Protein AF-H9M8E8-F1 (afdb_monomer)

Secondary structure (DSSP, 8-state):
-EEEEEEEEESSSSEEEEEEEEEEE-----GGGGTTSPTT--S----SSSTTSHHHHHHTT-GGG--EEEEPPPTT--S--EEEESS---EETTTEEGGGG----PEEPPSSSTTS-EE-----EETTEEP---GGG--

Organism: Pinus radiata (NCBI:txid3347)

Mean predicted aligned error: 4.68 Å

pLDDT: mean 92.94, std 4.62, range [69.31, 97.25]

InterPro domains:
  IPR001461 Aspartic peptidase A1 [PTHR47965] (2-135)
  IPR021109 Aspartic peptidase domain superfamily [G3DSA:2.40.70.10] (1-86)
  IPR021109 Aspartic peptidase domain superfamily [G3DSA:2.40.70.10] (87-139)
  IPR021109 Aspartic peptidase domain superfamily [SSF50630] (2-135)
  IPR032861 Xylanase inhibitor, N-terminal [PF14543] (2-87)

Nearest PDB structures (foldseek):
  3vlb-assembly1_A  TM=8.837E-01  e=6.504E-09  Daucus carota
  3vlb-assembly2_C  TM=8.819E-01  e=1.887E-08  Daucus carota
  3vla-assembly1_A  TM=8.950E-01  e=3.532E-08  Daucus carota

Solvent-accessible surface area (backbone atoms only — not comparable to full-atom values): 9007 Å² total; per-residue (Å²): 91,64,44,77,46,74,45,65,37,62,84,34,67,52,81,48,64,77,44,74,42,74,68,42,58,50,79,86,75,65,72,76,79,47,66,91,54,64,91,89,57,92,74,83,84,60,80,44,71,40,77,70,11,58,42,36,57,78,33,61,87,44,66,88,34,51,34,66,50,79,45,81,54,61,91,90,57,90,58,82,52,53,76,48,77,33,69,75,57,39,39,40,89,98,69,48,53,52,59,82,69,65,83,86,75,69,76,45,83,40,92,91,49,69,37,57,92,39,68,65,50,82,79,52,68,58,97,87,41,73,58,95,64,69,66,89,81,44,80

Sequence (139 aa):
SQDVVAAYSTDGKNPGPKVTAPGFAFSCAPSFLMQGLAKGASGMAGLSRARLAPPTQLFGASASNRKFALCLPSTGSNTPGVLFFGNGPYFFLPGIDASQRLSYTPLLNNPRYKNQYFIGVTAIQIDGKSIAVDSARLK

Foldseek 3Di:
DFAKDWDFDDPQADGHDIDIQGRQDDDDDDPVVCPPPDPPDPDDQDLWQDCNHPLNSVCPPVPQQSDKDWDCDDPPDPDHTDIGGGDDQHADPPGDRCVVVDDDFDFDADPVCRTHTDGFDQFDDDPNHTDDDDRVPGD

Radius of gyration: 18.38 Å; Cα contacts (8 Å, |Δi|>4): 177; chains: 1; bounding box: 42×37×46 Å

Structure (mmCIF, N/CA/C/O backbone):
data_AF-H9M8E8-F1
#
_entry.id   AF-H9M8E8-F1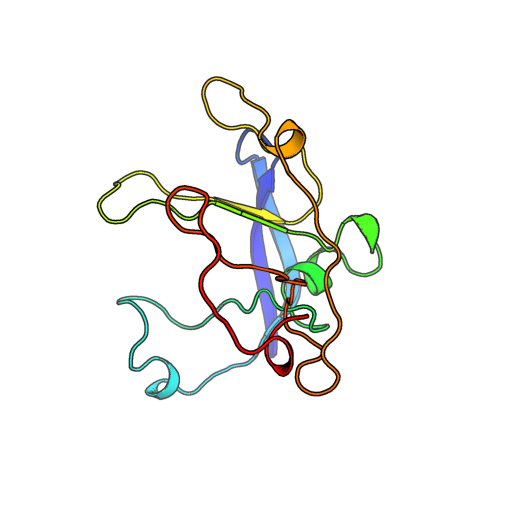
#
loop_
_atom_site.group_PDB
_atom_site.id
_atom_site.type_symbol
_atom_site.label_atom_id
_atom_site.label_alt_id
_atom_site.label_comp_id
_atom_site.label_asym_id
_atom_site.label_entity_id
_atom_site.label_seq_id
_atom_site.pdbx_PDB_ins_code
_atom_site.Cartn_x
_atom_site.Cartn_y
_atom_site.Cartn_z
_atom_site.occupancy
_atom_site.B_iso_or_equiv
_atom_site.auth_seq_id
_atom_site.auth_comp_id
_atom_site.auth_asym_id
_atom_site.auth_atom_id
_atom_site.pdbx_PDB_model_num
ATOM 1 N N . SER A 1 1 ? 0.389 -13.210 -17.246 1.00 93.00 1 SER A N 1
ATOM 2 C CA . SER A 1 1 ? 1.458 -12.595 -18.052 1.00 93.00 1 SER A CA 1
ATOM 3 C C . SER A 1 1 ? 2.580 -12.131 -17.145 1.00 93.00 1 SER A C 1
ATOM 5 O O . SER A 1 1 ? 2.359 -12.025 -15.940 1.00 93.00 1 SER A O 1
ATOM 7 N N . GLN A 1 2 ? 3.768 -11.895 -17.694 1.00 96.50 2 GLN A N 1
ATOM 8 C CA . GLN A 1 2 ? 4.911 -11.324 -16.981 1.00 96.50 2 GLN A CA 1
ATOM 9 C C . GLN A 1 2 ? 5.567 -10.269 -17.865 1.00 96.50 2 GLN A C 1
ATOM 11 O O . GLN A 1 2 ? 5.627 -10.460 -19.076 1.00 96.50 2 GLN A O 1
ATOM 16 N N . ASP A 1 3 ? 6.032 -9.181 -17.260 1.00 97.00 3 ASP A N 1
ATOM 17 C CA . ASP A 1 3 ? 6.761 -8.107 -17.942 1.00 97.00 3 ASP A CA 1
ATOM 18 C C . ASP A 1 3 ? 7.619 -7.342 -16.918 1.00 97.00 3 ASP A C 1
ATOM 20 O O . ASP A 1 3 ? 7.662 -7.692 -15.733 1.00 97.00 3 ASP A O 1
ATOM 24 N N . VAL A 1 4 ? 8.334 -6.318 -17.364 1.00 96.69 4 VAL A N 1
ATOM 25 C CA . VAL A 1 4 ? 9.145 -5.445 -16.521 1.00 96.69 4 VAL A CA 1
ATOM 26 C C . VAL A 1 4 ? 8.282 -4.320 -15.954 1.00 96.69 4 VAL A C 1
ATOM 28 O O . VAL A 1 4 ? 7.665 -3.555 -16.689 1.00 96.69 4 VAL A O 1
ATOM 31 N N . VAL A 1 5 ? 8.292 -4.168 -14.629 1.00 95.62 5 VAL A N 1
ATOM 32 C CA . VAL A 1 5 ? 7.710 -3.000 -13.947 1.00 95.62 5 VAL A CA 1
ATOM 33 C C . VAL A 1 5 ? 8.832 -2.136 -13.392 1.00 95.62 5 VAL A C 1
ATOM 35 O O . VAL A 1 5 ? 9.818 -2.658 -12.880 1.00 95.62 5 VAL A O 1
ATOM 38 N N . ALA A 1 6 ? 8.688 -0.814 -13.471 1.00 95.56 6 ALA A N 1
ATOM 39 C CA . ALA A 1 6 ? 9.633 0.133 -12.891 1.00 95.56 6 ALA A CA 1
ATOM 40 C C . ALA A 1 6 ? 8.955 1.014 -11.839 1.00 95.56 6 ALA A C 1
ATOM 42 O O . ALA A 1 6 ? 7.825 1.465 -12.027 1.00 95.56 6 ALA A O 1
ATOM 43 N N . ALA A 1 7 ? 9.670 1.298 -10.756 1.00 94.62 7 ALA A N 1
ATOM 44 C CA . ALA A 1 7 ? 9.257 2.240 -9.722 1.00 94.62 7 ALA A CA 1
ATOM 45 C C . ALA A 1 7 ? 10.469 3.037 -9.233 1.00 94.62 7 ALA A C 1
ATOM 47 O O . ALA A 1 7 ? 11.612 2.648 -9.462 1.00 94.62 7 ALA A O 1
ATOM 48 N N . TYR A 1 8 ? 10.238 4.161 -8.565 1.00 96.44 8 TYR A N 1
ATOM 49 C CA . TYR A 1 8 ? 11.316 4.875 -7.887 1.00 96.44 8 TYR A CA 1
ATOM 50 C C . TYR A 1 8 ? 11.714 4.116 -6.618 1.00 96.44 8 TYR A C 1
ATOM 52 O O . TYR A 1 8 ? 10.849 3.712 -5.841 1.00 96.44 8 TYR A O 1
ATOM 60 N N . SER A 1 9 ? 13.018 3.927 -6.404 1.00 95.25 9 SER A N 1
ATOM 61 C CA . SER A 1 9 ? 13.530 3.563 -5.079 1.00 95.25 9 SER A CA 1
ATOM 62 C C . SER A 1 9 ? 13.371 4.745 -4.118 1.00 95.25 9 SER A C 1
ATOM 64 O O . SER A 1 9 ? 13.020 5.847 -4.537 1.00 95.25 9 SER A O 1
ATOM 66 N N . THR A 1 10 ? 13.588 4.542 -2.821 1.00 95.25 10 THR A N 1
ATOM 67 C CA . THR A 1 10 ? 13.532 5.629 -1.837 1.00 95.25 10 THR A CA 1
ATOM 68 C C . THR A 1 10 ? 14.306 5.259 -0.578 1.00 95.25 10 THR A C 1
ATOM 70 O O . THR A 1 10 ? 14.370 4.090 -0.204 1.00 95.25 10 THR A O 1
ATOM 73 N N . ASP A 1 11 ? 14.873 6.271 0.072 1.00 93.75 11 ASP A N 1
ATOM 74 C CA . ASP A 1 11 ? 15.434 6.214 1.426 1.00 93.75 11 ASP A CA 1
ATOM 75 C C . ASP A 1 11 ? 14.373 6.490 2.514 1.00 93.75 11 ASP A C 1
ATOM 77 O O . ASP A 1 11 ? 14.697 6.626 3.692 1.00 93.75 11 ASP A O 1
ATOM 81 N N . GLY A 1 12 ? 13.103 6.614 2.114 1.00 94.75 12 GLY A N 1
ATOM 82 C CA . GLY A 1 12 ? 11.991 7.012 2.969 1.00 94.75 12 GLY A CA 1
ATOM 83 C C . GLY A 1 12 ? 11.744 8.520 2.998 1.00 94.75 12 GLY A C 1
ATOM 84 O O . GLY A 1 12 ? 10.712 8.935 3.515 1.00 94.75 12 GLY A O 1
ATOM 85 N N . LYS A 1 13 ? 12.642 9.347 2.442 1.00 94.50 13 LYS A N 1
ATOM 86 C CA . LYS A 1 13 ? 12.526 10.814 2.411 1.00 94.50 13 LYS A CA 1
ATOM 87 C C . LYS A 1 13 ? 12.314 11.363 1.012 1.00 94.50 13 LYS A C 1
ATOM 89 O O . LYS A 1 13 ? 11.452 12.216 0.826 1.00 94.50 13 LYS A O 1
ATOM 94 N N . ASN A 1 14 ? 13.085 10.889 0.039 1.00 93.88 14 ASN A N 1
ATOM 95 C CA . ASN A 1 14 ? 12.994 11.341 -1.345 1.00 93.88 14 ASN A CA 1
ATOM 96 C C . ASN A 1 14 ? 12.909 10.152 -2.313 1.00 93.88 14 ASN A C 1
ATOM 98 O O . ASN A 1 14 ? 13.418 9.065 -2.012 1.00 93.88 14 ASN A O 1
ATOM 102 N N . PRO A 1 15 ? 12.300 10.334 -3.498 1.00 94.88 15 PRO A N 1
ATOM 103 C CA . PRO A 1 15 ? 12.468 9.398 -4.600 1.00 94.88 15 PRO A CA 1
ATOM 104 C C . PRO A 1 15 ? 13.946 9.317 -5.008 1.00 94.88 15 PRO A C 1
ATOM 106 O O . PRO A 1 15 ? 14.584 10.330 -5.286 1.00 94.88 15 PRO A O 1
ATOM 109 N N . GLY A 1 16 ? 14.482 8.104 -5.037 1.00 96.31 16 GLY A N 1
ATOM 110 C CA . GLY A 1 16 ? 15.806 7.769 -5.546 1.00 96.31 16 GLY A CA 1
ATOM 111 C C . GLY A 1 16 ? 15.771 7.375 -7.028 1.00 96.31 16 GLY A C 1
ATOM 112 O O . GLY A 1 16 ? 14.818 7.689 -7.740 1.00 96.31 16 GLY A O 1
ATOM 113 N N . PRO A 1 17 ? 16.790 6.660 -7.527 1.00 97.25 17 PRO A N 1
ATOM 114 C CA . PRO A 1 17 ? 16.808 6.147 -8.896 1.00 97.25 17 PRO A CA 1
ATOM 115 C C . PRO A 1 17 ? 15.638 5.199 -9.193 1.00 97.25 17 PRO A C 1
ATOM 117 O O . PRO A 1 17 ? 15.149 4.495 -8.301 1.00 97.25 17 PRO A O 1
ATOM 120 N N . LYS A 1 18 ? 15.215 5.139 -10.462 1.00 96.81 18 LYS A N 1
ATOM 121 C CA . LYS A 1 18 ? 14.264 4.121 -10.927 1.00 96.81 18 LYS A CA 1
ATOM 122 C C . LYS A 1 18 ? 14.901 2.738 -10.836 1.00 96.81 18 LYS A C 1
ATOM 124 O O . LYS A 1 18 ? 16.013 2.531 -11.312 1.00 96.81 18 LYS A O 1
ATOM 129 N N . VAL A 1 19 ? 14.160 1.800 -10.269 1.00 94.81 19 VAL A N 1
ATOM 130 C CA . VAL A 1 19 ? 14.509 0.384 -10.172 1.00 94.81 19 VAL A CA 1
ATOM 131 C C . VAL A 1 19 ? 13.489 -0.437 -10.944 1.00 94.81 19 VAL A C 1
ATOM 133 O O . VAL A 1 19 ? 12.313 -0.073 -11.013 1.00 94.81 19 VAL A O 1
ATOM 136 N N . THR A 1 20 ? 13.941 -1.535 -11.542 1.00 95.94 20 THR A N 1
ATOM 137 C CA . THR A 1 20 ? 13.100 -2.441 -12.324 1.00 95.94 20 THR A CA 1
ATOM 138 C C . THR A 1 20 ? 12.910 -3.769 -11.601 1.00 95.94 20 THR A C 1
ATOM 140 O O . THR A 1 20 ? 13.820 -4.295 -10.966 1.00 95.94 20 THR A O 1
ATOM 143 N N . ALA A 1 21 ? 11.708 -4.321 -11.719 1.00 93.06 21 ALA A N 1
ATOM 144 C CA . ALA A 1 21 ? 11.350 -5.666 -11.305 1.00 93.06 21 ALA A CA 1
ATOM 145 C C . ALA A 1 21 ? 11.047 -6.478 -12.576 1.00 93.06 21 ALA A C 1
ATOM 147 O O . ALA A 1 21 ? 9.931 -6.390 -13.102 1.00 93.06 21 ALA A O 1
ATOM 148 N N . PRO A 1 22 ? 12.034 -7.204 -13.131 1.00 94.62 22 PRO A N 1
ATOM 149 C CA . PRO A 1 22 ? 11.804 -8.064 -14.283 1.00 94.62 22 PRO A CA 1
ATOM 150 C C . PRO A 1 22 ? 10.943 -9.272 -13.894 1.00 94.62 22 PRO A C 1
ATOM 152 O O . PRO A 1 22 ? 11.004 -9.755 -12.763 1.00 94.62 22 PRO A O 1
ATOM 155 N N . GLY A 1 23 ? 10.146 -9.776 -14.837 1.00 95.38 23 GLY A N 1
ATOM 156 C CA . GLY A 1 23 ? 9.304 -10.955 -14.608 1.00 95.38 23 GLY A CA 1
ATOM 157 C C . GLY A 1 23 ? 8.143 -10.716 -13.637 1.00 95.38 23 GLY A C 1
ATOM 158 O O . GLY A 1 23 ? 7.603 -11.673 -13.077 1.00 95.38 23 GLY A O 1
ATOM 159 N N . PHE A 1 24 ? 7.747 -9.456 -13.433 1.00 96.12 24 PHE A N 1
ATOM 160 C CA . PHE A 1 24 ? 6.631 -9.099 -12.569 1.00 96.12 24 PHE A CA 1
ATOM 161 C C . PHE A 1 24 ? 5.338 -9.672 -13.151 1.00 96.12 24 PHE A C 1
ATOM 163 O O . PHE A 1 24 ? 4.950 -9.358 -14.277 1.00 96.12 24 PHE A O 1
ATOM 170 N N . ALA A 1 25 ? 4.668 -10.539 -12.397 1.00 96.94 25 ALA A N 1
ATOM 171 C CA . ALA A 1 25 ? 3.460 -11.208 -12.847 1.00 96.94 25 ALA A CA 1
ATOM 172 C C . ALA A 1 25 ? 2.233 -10.302 -12.704 1.00 96.94 25 ALA A C 1
ATOM 174 O O . ALA A 1 25 ? 1.994 -9.703 -11.655 1.00 96.94 25 ALA A O 1
ATOM 175 N N . PHE A 1 26 ? 1.407 -10.255 -13.745 1.00 96.06 26 PHE A N 1
ATOM 176 C CA . PHE A 1 26 ? 0.130 -9.542 -13.756 1.00 96.06 26 PHE A CA 1
ATOM 177 C C . PHE A 1 26 ? -0.878 -10.244 -14.674 1.00 96.06 26 PHE A C 1
ATOM 179 O O . PHE A 1 26 ? -0.537 -11.146 -15.452 1.00 96.06 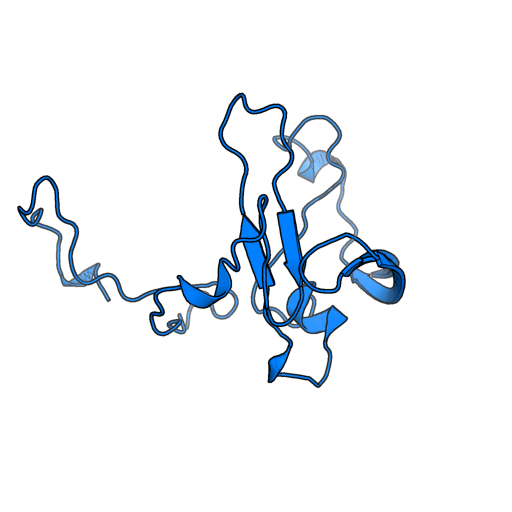26 PHE A O 1
ATOM 186 N N . SER A 1 27 ? -2.141 -9.835 -14.572 1.00 95.62 27 SER A N 1
ATOM 187 C CA . SER A 1 27 ? -3.208 -10.309 -15.454 1.00 95.62 27 SER A CA 1
ATOM 188 C C . SER A 1 27 ? -3.484 -9.288 -16.545 1.00 95.62 27 SER A C 1
ATOM 190 O O . SER A 1 27 ? -3.656 -8.106 -16.255 1.00 95.62 27 SER A O 1
ATOM 192 N N . CYS A 1 28 ? -3.603 -9.756 -17.785 1.00 95.56 28 CYS A N 1
ATOM 193 C CA . CYS A 1 28 ? -4.277 -8.991 -18.826 1.00 95.56 28 CYS A CA 1
ATOM 194 C C . CYS A 1 28 ? -5.785 -9.000 -18.546 1.00 95.56 28 CYS A C 1
ATOM 196 O O . CYS A 1 28 ? -6.309 -9.957 -17.968 1.00 95.56 28 CYS A O 1
ATOM 198 N N . ALA A 1 29 ? -6.470 -7.932 -18.934 1.00 94.12 29 ALA A N 1
ATOM 199 C CA . ALA A 1 29 ? -7.896 -7.761 -18.710 1.00 94.12 29 ALA A CA 1
ATOM 200 C C . ALA A 1 29 ? -8.546 -7.163 -19.966 1.00 94.12 29 ALA A C 1
ATOM 202 O O . ALA A 1 29 ? -7.946 -6.286 -20.591 1.00 94.12 29 ALA A O 1
ATOM 203 N N . PRO A 1 30 ? -9.752 -7.615 -20.351 1.00 96.00 30 PRO A N 1
ATOM 204 C CA . PRO A 1 30 ? -10.503 -6.987 -21.429 1.00 96.00 30 PRO A CA 1
ATOM 205 C C . PRO A 1 30 ? -10.905 -5.552 -21.059 1.00 96.00 30 PRO A C 1
ATOM 207 O O . PRO A 1 30 ? -11.147 -5.236 -19.893 1.00 96.00 30 PRO A O 1
ATOM 210 N N . SER A 1 31 ? -11.021 -4.687 -22.066 1.00 94.88 31 SER A N 1
ATOM 211 C CA . SER A 1 31 ? -11.261 -3.247 -21.889 1.00 94.88 31 SER A CA 1
ATOM 212 C C . SER A 1 31 ? -12.568 -2.913 -21.167 1.00 94.88 31 SER A C 1
ATOM 214 O O . SER A 1 31 ? -12.635 -1.891 -20.489 1.00 94.88 31 SER A O 1
ATOM 216 N N . PHE A 1 32 ? -13.590 -3.774 -21.238 1.00 95.75 32 PHE A N 1
ATOM 217 C CA . PHE A 1 32 ? -14.844 -3.553 -20.511 1.00 95.75 32 PHE A CA 1
ATOM 218 C C . PHE A 1 32 ? -14.648 -3.528 -18.986 1.00 95.75 32 PHE A C 1
ATOM 220 O O . PHE A 1 32 ? -15.408 -2.858 -18.297 1.00 95.75 32 PHE A O 1
ATOM 227 N N . LEU A 1 33 ? -13.603 -4.175 -18.449 1.00 95.69 33 LEU A N 1
ATOM 228 C CA . LEU A 1 33 ? -13.272 -4.104 -17.018 1.00 95.69 33 LEU A CA 1
ATOM 229 C C . LEU A 1 33 ? -12.695 -2.744 -16.597 1.00 95.69 33 LEU A C 1
ATOM 231 O O . LEU A 1 33 ? -12.510 -2.509 -15.406 1.00 95.69 33 LEU A O 1
ATOM 235 N N . MET A 1 34 ? -12.401 -1.857 -17.551 1.00 95.94 34 MET A N 1
ATOM 236 C CA . MET A 1 34 ? -12.000 -0.475 -17.271 1.00 95.94 34 MET A CA 1
ATOM 237 C C . MET A 1 34 ? -13.206 0.456 -17.102 1.00 95.94 34 MET A C 1
ATOM 239 O O . MET A 1 34 ? -13.044 1.596 -16.666 1.00 95.94 34 MET A O 1
ATOM 243 N N . GLN A 1 35 ? -14.419 -0.003 -17.435 1.00 95.88 35 GLN A N 1
ATOM 244 C CA . GLN A 1 35 ? -15.635 0.783 -17.238 1.00 95.88 35 GLN A CA 1
ATOM 245 C C . GLN A 1 35 ? -15.837 1.066 -15.743 1.00 95.88 35 GLN A C 1
ATOM 247 O O . GLN A 1 35 ? -15.804 0.159 -14.916 1.00 95.88 35 GLN A O 1
ATOM 252 N N . GLY A 1 36 ? -16.023 2.342 -15.397 1.00 96.00 36 GLY A N 1
ATOM 253 C CA . GLY A 1 36 ? -16.164 2.802 -14.011 1.00 96.00 36 GLY A CA 1
ATOM 254 C C . GLY A 1 36 ? -14.847 3.130 -13.298 1.00 96.00 36 GLY A C 1
ATOM 255 O O . GLY A 1 36 ? -14.888 3.661 -12.190 1.00 96.00 36 GLY A O 1
ATOM 256 N N . LEU A 1 37 ? -13.686 2.872 -13.913 1.00 96.38 37 LEU A N 1
ATOM 257 C CA . LEU A 1 37 ? -12.403 3.336 -13.380 1.00 96.38 37 LEU A CA 1
ATOM 258 C C . LEU A 1 37 ? -12.171 4.823 -13.679 1.00 96.38 37 LEU A C 1
ATOM 260 O O . LEU A 1 37 ? -12.810 5.424 -14.546 1.00 96.38 37 LEU A O 1
ATOM 264 N N . ALA A 1 38 ? -11.223 5.421 -12.954 1.00 93.69 38 ALA A N 1
ATOM 265 C CA . ALA A 1 38 ? -10.818 6.805 -13.167 1.00 93.69 38 ALA A CA 1
ATOM 266 C C . ALA A 1 38 ? -10.345 7.037 -14.614 1.00 93.69 38 ALA A C 1
ATOM 268 O O . ALA A 1 38 ? -9.693 6.182 -15.219 1.00 93.69 38 ALA A O 1
ATOM 269 N N . LYS A 1 39 ? -10.637 8.221 -15.164 1.00 94.56 39 LYS A N 1
ATOM 270 C CA . LYS A 1 39 ? -10.227 8.599 -16.523 1.00 94.56 39 LYS A CA 1
ATOM 271 C C . LYS A 1 39 ? -8.710 8.431 -16.693 1.00 94.56 39 LYS A C 1
ATOM 273 O O . LYS A 1 39 ? -7.936 8.983 -15.919 1.00 94.56 39 LYS A O 1
ATOM 278 N N . GLY A 1 40 ? -8.302 7.693 -17.726 1.00 93.94 40 GLY A N 1
ATOM 279 C CA . GLY A 1 40 ? -6.894 7.404 -18.028 1.00 93.94 40 GLY A CA 1
ATOM 280 C C . GLY A 1 40 ? -6.325 6.166 -17.322 1.00 93.94 40 GLY A C 1
ATOM 281 O O . GLY A 1 40 ? -5.226 5.734 -17.663 1.00 93.94 40 GLY A O 1
ATOM 282 N N . ALA A 1 41 ? -7.057 5.552 -16.387 1.00 95.94 41 ALA A N 1
ATOM 283 C CA . ALA A 1 41 ? -6.651 4.279 -15.806 1.00 95.94 41 ALA A CA 1
ATOM 284 C C . ALA A 1 41 ? -6.728 3.153 -16.852 1.00 95.94 41 ALA A C 1
ATOM 286 O O . ALA A 1 41 ? -7.696 3.046 -17.601 1.00 95.94 41 ALA A O 1
ATOM 287 N N . SER A 1 42 ? -5.706 2.296 -16.870 1.00 95.19 42 SER A N 1
ATOM 288 C CA . SER A 1 42 ? -5.626 1.108 -17.741 1.00 95.19 42 SER A CA 1
ATOM 289 C C . SER A 1 42 ? -5.704 -0.209 -16.958 1.00 95.19 42 SER A C 1
ATOM 291 O O . SER A 1 42 ? -5.442 -1.279 -17.501 1.00 95.19 42 SER A O 1
ATOM 293 N N . GLY A 1 43 ? -6.019 -0.142 -15.662 1.00 95.81 43 GLY A N 1
ATOM 294 C CA . GLY A 1 43 ? -6.097 -1.306 -14.789 1.00 95.81 43 GLY A CA 1
ATOM 295 C C . GLY A 1 43 ? -6.128 -0.935 -13.312 1.00 95.81 43 GLY A C 1
ATOM 296 O O . GLY A 1 43 ? -6.392 0.209 -12.941 1.00 95.81 43 GLY A O 1
ATOM 297 N N . MET A 1 44 ? -5.835 -1.923 -12.466 1.00 95.69 44 MET A N 1
ATOM 298 C CA . MET A 1 44 ? -5.815 -1.791 -11.010 1.00 95.69 44 MET A CA 1
ATOM 299 C C . MET A 1 44 ? -4.539 -2.402 -10.429 1.00 95.69 44 MET A C 1
ATOM 301 O O . MET A 1 44 ? -4.113 -3.480 -10.845 1.00 95.69 44 MET A O 1
ATOM 305 N N . ALA A 1 45 ? -3.970 -1.752 -9.413 1.00 94.75 45 ALA A N 1
ATOM 306 C CA . ALA A 1 45 ? -2.876 -2.299 -8.616 1.00 94.75 45 ALA A CA 1
ATOM 307 C C . ALA A 1 45 ? -3.431 -2.906 -7.317 1.00 94.75 45 ALA A C 1
ATOM 309 O O . ALA A 1 45 ? -3.775 -2.197 -6.374 1.00 94.75 45 ALA A O 1
ATOM 310 N N . GLY A 1 46 ? -3.542 -4.235 -7.261 1.00 95.25 46 GLY A N 1
ATOM 311 C CA . GLY A 1 46 ? -4.074 -4.931 -6.088 1.00 95.25 46 GLY A CA 1
ATOM 312 C C . GLY A 1 46 ? -3.045 -5.062 -4.964 1.00 95.25 46 GLY A C 1
ATOM 313 O O . GLY A 1 46 ? -2.158 -5.903 -5.047 1.00 95.25 46 GLY A O 1
ATOM 314 N N . LEU A 1 47 ? -3.204 -4.310 -3.872 1.00 95.50 47 LEU A N 1
ATOM 315 C CA . LEU A 1 47 ? -2.285 -4.306 -2.718 1.00 95.50 47 LEU A CA 1
ATOM 316 C C . LEU A 1 47 ? -2.569 -5.400 -1.673 1.00 95.50 47 LEU A C 1
ATOM 318 O O . LEU A 1 47 ? -2.177 -5.261 -0.526 1.00 95.50 47 LEU A O 1
ATOM 322 N N . SER A 1 48 ? -3.279 -6.468 -2.050 1.00 94.56 48 SER A N 1
ATOM 323 C CA . SER A 1 48 ? -3.682 -7.566 -1.152 1.00 94.56 48 SER A CA 1
ATOM 324 C C . SER A 1 48 ? -2.498 -8.398 -0.625 1.00 94.56 48 SER A C 1
ATOM 326 O O . SER A 1 48 ? -1.364 -8.262 -1.073 1.00 94.56 48 SER A O 1
ATOM 328 N N . ARG A 1 49 ? -2.775 -9.369 0.251 1.00 92.62 49 ARG A N 1
ATOM 329 C CA . ARG A 1 49 ? -1.794 -10.354 0.748 1.00 92.62 49 ARG A CA 1
ATOM 330 C C . ARG A 1 49 ? -1.560 -11.529 -0.214 1.00 92.62 49 ARG A C 1
ATOM 332 O O . ARG A 1 49 ? -0.933 -12.518 0.161 1.00 92.62 49 ARG A O 1
ATOM 339 N N . ALA A 1 50 ? -2.089 -11.462 -1.437 1.00 93.38 50 ALA A N 1
ATOM 340 C CA . ALA A 1 50 ? -1.905 -12.511 -2.433 1.00 93.38 50 ALA A CA 1
ATOM 341 C C . ALA A 1 50 ? -0.434 -12.624 -2.878 1.00 93.38 50 ALA A C 1
ATOM 343 O O . ALA A 1 50 ? 0.321 -11.649 -2.876 1.00 93.38 50 ALA A O 1
ATOM 344 N N . ARG A 1 51 ? -0.032 -13.821 -3.327 1.00 92.31 51 ARG A N 1
ATOM 345 C CA . ARG A 1 51 ? 1.346 -14.089 -3.787 1.00 92.31 51 ARG A CA 1
ATOM 346 C C . ARG A 1 51 ? 1.774 -13.238 -4.984 1.00 92.31 51 ARG A C 1
ATOM 348 O O . ARG A 1 51 ? 2.948 -12.921 -5.100 1.00 92.31 51 ARG A O 1
ATOM 355 N N . LEU A 1 52 ? 0.821 -12.858 -5.834 1.00 93.81 52 LEU A N 1
ATOM 356 C CA . LEU A 1 52 ? 1.055 -12.021 -7.014 1.00 93.81 52 LEU A CA 1
ATOM 357 C C . LEU A 1 52 ? 0.737 -10.535 -6.764 1.00 93.81 52 LEU A C 1
ATOM 359 O O . LEU A 1 52 ? 0.662 -9.753 -7.704 1.00 93.81 52 LEU A O 1
ATOM 363 N N . ALA A 1 53 ? 0.530 -10.112 -5.517 1.00 94.69 53 ALA A N 1
ATOM 364 C CA . ALA A 1 53 ? 0.389 -8.690 -5.207 1.00 94.69 53 ALA A CA 1
ATOM 365 C C . ALA A 1 53 ? 1.768 -7.997 -5.171 1.00 94.69 53 ALA A 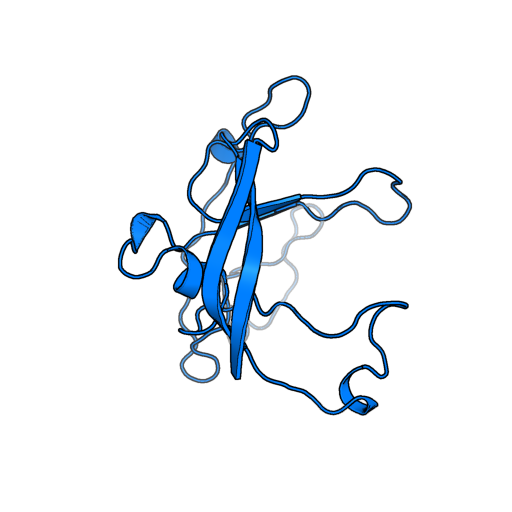C 1
ATOM 367 O O . ALA A 1 53 ? 2.751 -8.648 -4.795 1.00 94.69 53 ALA A O 1
ATOM 368 N N . PRO A 1 54 ? 1.866 -6.690 -5.488 1.00 94.81 54 PRO A N 1
ATOM 369 C CA . PRO A 1 54 ? 3.139 -5.971 -5.513 1.00 94.81 54 PRO A CA 1
ATOM 370 C C . PRO A 1 54 ? 3.974 -6.095 -4.228 1.00 94.81 54 PRO A C 1
ATOM 372 O O . PRO A 1 54 ? 5.150 -6.432 -4.352 1.00 94.81 54 PRO A O 1
ATOM 375 N N . PRO A 1 55 ? 3.421 -5.955 -3.000 1.00 92.62 55 PRO A N 1
ATOM 376 C CA . PRO A 1 55 ? 4.224 -6.112 -1.783 1.00 92.62 55 PRO A CA 1
ATOM 377 C C . PRO A 1 55 ? 4.904 -7.485 -1.671 1.00 92.62 55 PRO A C 1
ATOM 379 O O . PRO A 1 55 ? 6.008 -7.591 -1.143 1.00 92.62 55 PRO A O 1
ATOM 382 N N . THR A 1 56 ? 4.262 -8.549 -2.165 1.00 93.50 56 THR A N 1
ATOM 383 C CA . THR A 1 56 ? 4.814 -9.908 -2.105 1.00 93.50 56 THR A CA 1
ATOM 384 C C . THR A 1 56 ? 5.806 -10.165 -3.236 1.00 93.50 56 THR A C 1
ATOM 386 O O . THR A 1 56 ? 6.851 -10.763 -2.992 1.00 93.50 56 THR A O 1
ATOM 389 N N . GLN A 1 57 ? 5.505 -9.707 -4.456 1.00 94.62 57 GLN A N 1
ATOM 390 C CA . GLN A 1 57 ? 6.382 -9.900 -5.615 1.00 94.62 57 GLN A CA 1
ATOM 391 C C . GLN A 1 57 ? 7.684 -9.102 -5.500 1.00 94.62 57 GLN A C 1
ATOM 393 O O . GLN A 1 57 ? 8.744 -9.639 -5.800 1.00 94.62 57 GLN A O 1
ATOM 398 N N . LEU A 1 58 ? 7.620 -7.856 -5.017 1.00 92.94 58 LEU A N 1
ATOM 399 C CA . LEU A 1 58 ? 8.793 -6.981 -4.914 1.00 92.94 58 LEU A CA 1
ATOM 400 C C . LEU A 1 58 ? 9.805 -7.458 -3.866 1.00 92.94 58 LEU A C 1
ATOM 402 O O . LEU A 1 58 ? 11.002 -7.263 -4.042 1.00 92.94 58 LEU A O 1
ATOM 406 N N . PHE A 1 59 ? 9.339 -8.093 -2.787 1.00 91.00 59 PHE A N 1
ATOM 407 C CA . PHE A 1 59 ? 10.207 -8.495 -1.677 1.00 91.00 59 PHE A CA 1
ATOM 408 C C . PHE A 1 59 ? 10.413 -10.000 -1.542 1.00 91.00 59 PHE A C 1
ATOM 410 O O . PHE A 1 59 ? 11.171 -10.419 -0.671 1.00 91.00 59 PHE A O 1
ATOM 417 N N . GLY A 1 60 ? 9.788 -10.824 -2.391 1.00 85.81 60 GLY A N 1
ATOM 418 C CA . GLY A 1 60 ? 10.092 -12.252 -2.502 1.00 85.81 60 GLY A CA 1
ATOM 419 C C . GLY A 1 60 ? 10.171 -12.937 -1.138 1.00 85.81 60 GLY A C 1
ATOM 420 O O . GLY A 1 60 ? 9.226 -12.858 -0.363 1.00 85.81 60 GLY A O 1
ATOM 421 N N . ALA A 1 61 ? 11.293 -13.584 -0.807 1.00 78.50 61 ALA A N 1
ATOM 422 C CA . ALA A 1 61 ? 11.515 -14.282 0.469 1.00 78.50 61 ALA A CA 1
ATOM 423 C C . ALA A 1 61 ? 11.701 -13.364 1.699 1.00 78.50 61 ALA A C 1
ATOM 425 O O . ALA A 1 61 ? 11.587 -13.839 2.829 1.00 78.50 61 ALA A O 1
ATOM 426 N N . SER A 1 62 ? 11.931 -12.061 1.514 1.00 84.62 62 SER A N 1
ATOM 427 C CA . SER A 1 62 ? 12.152 -11.092 2.594 1.00 84.62 62 SER A CA 1
ATOM 428 C C . SER A 1 62 ? 10.840 -10.730 3.292 1.00 84.62 62 SER A C 1
ATOM 430 O O . SER A 1 62 ? 10.295 -9.641 3.120 1.00 84.62 62 SER A O 1
ATOM 432 N N . ALA A 1 63 ? 10.311 -11.657 4.094 1.00 80.75 63 ALA A N 1
ATOM 433 C CA . ALA A 1 63 ? 9.021 -11.521 4.770 1.00 80.75 63 ALA A CA 1
ATOM 434 C C . ALA A 1 63 ? 8.909 -10.244 5.622 1.00 80.75 63 ALA A C 1
ATOM 436 O O . ALA A 1 63 ? 7.847 -9.626 5.652 1.00 80.75 63 ALA A O 1
ATOM 437 N N . SER A 1 64 ? 10.007 -9.808 6.248 1.00 84.56 64 SER A N 1
ATOM 438 C CA . SER A 1 64 ? 10.083 -8.557 7.014 1.00 84.56 64 SER A CA 1
ATOM 439 C C . SER A 1 64 ? 9.819 -7.308 6.167 1.00 84.56 64 SER A C 1
ATOM 441 O O . SER A 1 64 ? 9.346 -6.311 6.710 1.00 84.56 64 SER A O 1
ATOM 443 N N . ASN A 1 65 ? 10.082 -7.376 4.859 1.00 87.62 65 ASN A N 1
ATOM 444 C CA . ASN A 1 65 ? 9.937 -6.276 3.908 1.00 87.62 65 ASN A CA 1
ATOM 445 C C . ASN A 1 65 ? 8.612 -6.334 3.133 1.00 87.62 65 ASN A C 1
ATOM 447 O O . ASN A 1 65 ? 8.294 -5.378 2.437 1.00 87.62 65 ASN A O 1
ATOM 451 N N . ARG A 1 66 ? 7.812 -7.408 3.253 1.00 91.94 66 ARG A N 1
ATOM 452 C CA . ARG A 1 66 ? 6.491 -7.547 2.597 1.00 91.94 66 ARG A CA 1
ATOM 453 C C . ARG A 1 66 ? 5.429 -6.662 3.262 1.0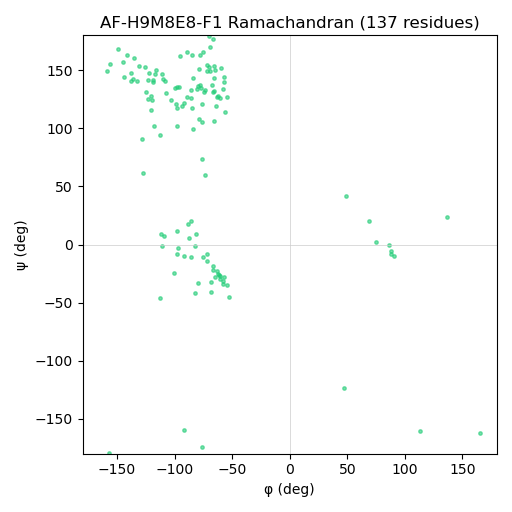0 91.94 66 ARG A C 1
ATOM 455 O O . ARG A 1 66 ? 4.427 -7.142 3.792 1.00 91.94 66 ARG A O 1
ATOM 462 N N . LYS A 1 67 ? 5.676 -5.359 3.264 1.00 92.44 67 LYS A N 1
ATOM 463 C CA . LYS A 1 67 ? 4.861 -4.313 3.871 1.00 92.44 67 LYS A CA 1
ATOM 464 C C . LYS A 1 67 ? 4.734 -3.159 2.888 1.00 92.44 67 LYS A C 1
ATOM 466 O O . LYS A 1 67 ? 5.517 -3.032 1.946 1.00 92.44 67 LYS A O 1
ATOM 471 N N . PHE A 1 68 ? 3.728 -2.332 3.107 1.00 95.62 68 PHE A N 1
ATOM 472 C CA . PHE A 1 68 ? 3.581 -1.073 2.402 1.00 95.62 68 PHE A CA 1
ATOM 473 C C . PHE A 1 68 ? 2.972 -0.035 3.343 1.00 95.62 68 PHE A C 1
ATOM 475 O O . PHE A 1 68 ? 2.295 -0.397 4.30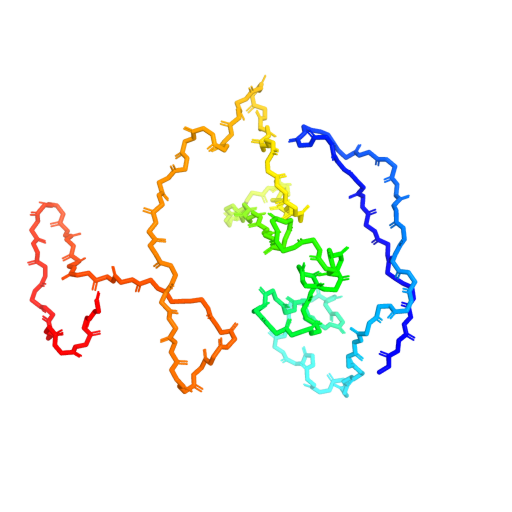8 1.00 95.62 68 PHE A O 1
ATOM 482 N N . ALA A 1 69 ? 3.197 1.240 3.049 1.00 96.06 69 ALA A N 1
ATOM 483 C CA . ALA A 1 69 ? 2.547 2.358 3.721 1.00 96.06 69 ALA A CA 1
ATOM 484 C C . ALA A 1 69 ? 1.872 3.245 2.676 1.00 96.06 69 ALA A C 1
ATOM 486 O O . ALA A 1 69 ? 2.478 3.585 1.663 1.00 96.06 69 ALA A O 1
ATOM 487 N N . LEU A 1 70 ? 0.610 3.597 2.914 1.00 96.12 70 LEU A N 1
ATOM 488 C CA . LEU A 1 70 ? -0.211 4.368 1.987 1.00 96.12 70 LEU A CA 1
ATOM 489 C C . LEU A 1 70 ? -0.643 5.680 2.643 1.00 96.12 70 LEU A C 1
ATOM 491 O O . LEU A 1 70 ? -1.282 5.668 3.692 1.00 96.12 70 LEU A O 1
ATOM 495 N N . CYS A 1 71 ? -0.338 6.797 1.989 1.00 94.38 71 CYS A N 1
ATOM 496 C CA . CYS A 1 71 ? -0.841 8.120 2.332 1.00 94.38 71 CYS A CA 1
ATOM 497 C C . CYS A 1 71 ? -1.657 8.642 1.146 1.00 94.38 71 CYS A C 1
ATOM 499 O O . CYS A 1 71 ? -1.099 9.043 0.123 1.00 94.38 71 CYS A O 1
ATOM 501 N N . LEU A 1 72 ? -2.985 8.575 1.264 1.00 94.25 72 LEU A N 1
ATOM 502 C CA . LEU A 1 72 ? -3.894 9.095 0.246 1.00 94.25 72 LEU A CA 1
ATOM 503 C C . LEU A 1 72 ? -4.027 10.618 0.395 1.00 94.25 72 LEU A C 1
ATOM 505 O O . LEU A 1 72 ? -4.180 11.096 1.522 1.00 94.25 72 LEU A O 1
ATOM 509 N N . PRO A 1 73 ? -3.991 11.383 -0.708 1.00 93.62 73 PRO A N 1
ATOM 510 C CA . PRO A 1 73 ? -4.215 12.818 -0.647 1.00 93.62 73 PRO A CA 1
ATOM 511 C C . PRO A 1 73 ? -5.694 13.117 -0.368 1.00 93.62 73 PRO A C 1
ATOM 513 O O . PRO A 1 73 ? -6.579 12.323 -0.697 1.00 93.62 73 PRO A O 1
ATOM 516 N N . SER A 1 74 ? -5.970 14.283 0.221 1.00 91.50 74 SER A N 1
ATOM 517 C CA . SER A 1 74 ? -7.346 14.758 0.397 1.00 91.50 74 SER A CA 1
ATOM 518 C C . SER A 1 74 ? -7.971 15.158 -0.943 1.00 91.50 74 SER A C 1
ATOM 520 O O . SER A 1 74 ? -7.281 15.583 -1.873 1.00 91.50 74 SER A O 1
ATOM 522 N N . THR A 1 75 ? -9.298 15.069 -1.022 1.00 82.88 75 THR A N 1
ATOM 523 C CA . THR A 1 75 ? -10.054 15.489 -2.207 1.00 82.88 75 THR A CA 1
ATOM 524 C C . THR A 1 75 ? -9.867 16.993 -2.427 1.00 82.88 75 THR A C 1
ATOM 526 O O . THR A 1 75 ? -10.065 17.781 -1.506 1.00 82.88 75 THR A O 1
ATOM 529 N N . GLY A 1 76 ? -9.463 17.393 -3.637 1.00 79.25 76 GLY A N 1
ATOM 530 C CA . GLY A 1 76 ? -9.204 18.797 -3.990 1.00 79.25 76 GLY A CA 1
ATOM 531 C C . GLY A 1 76 ? -7.791 19.302 -3.672 1.00 79.25 76 GLY A C 1
ATOM 532 O O . GLY A 1 76 ? -7.481 20.452 -3.971 1.00 79.25 76 GLY A O 1
ATOM 533 N N . SER A 1 77 ? -6.915 18.466 -3.104 1.00 81.00 77 SER A N 1
ATOM 534 C CA . SER A 1 77 ? -5.490 18.792 -3.014 1.00 81.00 77 SER A CA 1
ATOM 535 C C . SER A 1 77 ? -4.803 18.573 -4.362 1.00 81.00 77 SER A C 1
ATOM 537 O O . SER A 1 77 ? -4.965 17.525 -4.984 1.00 81.00 77 SER A O 1
ATOM 539 N N . ASN A 1 78 ? -3.979 19.536 -4.780 1.00 84.50 78 ASN A N 1
ATOM 540 C CA . ASN A 1 78 ? -3.081 19.379 -5.929 1.00 84.50 78 ASN A CA 1
ATOM 541 C C . ASN A 1 78 ? -1.774 18.654 -5.559 1.00 84.50 78 ASN A C 1
ATOM 543 O O . ASN A 1 78 ? -0.918 18.448 -6.418 1.00 84.50 78 ASN A O 1
ATOM 547 N N . THR A 1 79 ? -1.599 18.281 -4.288 1.00 87.38 79 THR A N 1
ATOM 548 C CA . THR A 1 79 ? -0.404 17.585 -3.812 1.00 87.38 79 THR A CA 1
ATOM 549 C C . THR A 1 79 ? -0.600 16.075 -3.951 1.00 87.38 79 THR A C 1
ATOM 551 O O . THR A 1 79 ? -1.586 15.541 -3.434 1.00 87.38 79 THR A O 1
ATOM 554 N N . PRO A 1 80 ? 0.319 15.353 -4.616 1.00 89.94 80 PRO A N 1
ATOM 555 C CA . PRO A 1 80 ? 0.222 13.905 -4.725 1.00 89.94 80 PRO A CA 1
ATOM 556 C C . PRO A 1 80 ? 0.388 13.241 -3.353 1.00 89.94 80 PRO A C 1
ATOM 558 O O . PRO A 1 80 ? 1.200 13.663 -2.531 1.00 89.94 80 PRO A O 1
ATOM 561 N N . GLY A 1 81 ? -0.370 12.168 -3.125 1.00 92.88 81 GLY A N 1
ATOM 562 C CA . GLY A 1 81 ? -0.075 11.226 -2.048 1.00 92.88 81 GLY A CA 1
ATOM 563 C C . GLY A 1 81 ? 1.100 10.315 -2.401 1.00 92.88 81 GLY A C 1
ATOM 564 O O . GLY A 1 81 ? 1.732 10.455 -3.450 1.00 92.88 81 GLY A O 1
ATOM 565 N N . VAL A 1 82 ? 1.376 9.341 -1.538 1.00 94.69 82 VAL A N 1
ATOM 566 C CA . VAL A 1 82 ? 2.511 8.427 -1.711 1.00 94.69 82 VAL A CA 1
ATOM 567 C C . VAL A 1 82 ? 2.175 7.016 -1.236 1.00 94.69 82 VAL A C 1
ATOM 569 O O . VAL A 1 82 ? 1.456 6.816 -0.256 1.00 94.69 82 VAL A O 1
ATOM 572 N N . LEU A 1 83 ? 2.711 6.030 -1.955 1.00 96.19 83 LEU A N 1
ATOM 573 C CA . LEU A 1 83 ? 2.695 4.617 -1.597 1.00 96.19 83 LEU A CA 1
ATOM 574 C C . LEU A 1 83 ? 4.143 4.135 -1.484 1.00 96.19 83 LEU A C 1
ATOM 576 O O . LEU A 1 83 ? 4.868 4.108 -2.476 1.00 96.19 83 LEU A O 1
ATOM 580 N N . PHE A 1 84 ? 4.543 3.740 -0.282 1.00 95.75 84 PHE A N 1
ATOM 581 C CA . PHE A 1 84 ? 5.841 3.134 -0.005 1.00 95.75 84 PHE A CA 1
ATOM 582 C C . PHE A 1 84 ? 5.713 1.616 -0.007 1.00 95.75 84 PHE A C 1
ATOM 584 O O . PHE A 1 84 ? 4.800 1.077 0.613 1.00 95.75 84 PHE A O 1
ATOM 591 N N . PHE A 1 85 ? 6.654 0.926 -0.641 1.00 95.06 85 PHE A N 1
ATOM 592 C CA . PHE A 1 85 ? 6.824 -0.520 -0.529 1.00 95.06 85 PHE A CA 1
ATOM 593 C C . PHE A 1 85 ? 8.080 -0.795 0.299 1.00 95.06 85 PHE A C 1
ATOM 595 O O . PHE A 1 85 ? 9.135 -0.245 -0.003 1.00 95.06 85 PHE A O 1
ATOM 602 N N . GLY A 1 86 ? 7.979 -1.654 1.314 1.00 93.00 86 GLY A N 1
ATOM 603 C CA . GLY A 1 86 ? 9.094 -2.004 2.195 1.00 93.00 86 GLY A CA 1
ATOM 604 C C . GLY A 1 86 ? 8.899 -1.523 3.629 1.00 93.00 86 GLY A C 1
ATOM 605 O O . GLY A 1 86 ? 7.777 -1.279 4.073 1.00 93.00 86 GLY A O 1
ATOM 606 N N . ASN A 1 87 ? 10.004 -1.443 4.371 1.00 90.56 87 ASN A N 1
ATOM 607 C CA . ASN A 1 87 ? 10.012 -0.890 5.725 1.00 90.56 87 ASN A CA 1
ATOM 608 C C . ASN A 1 87 ? 10.159 0.638 5.700 1.00 90.56 87 ASN A C 1
ATOM 610 O O . ASN A 1 87 ? 10.585 1.209 4.699 1.00 90.56 87 ASN A O 1
ATOM 614 N N . GLY A 1 88 ? 9.831 1.269 6.830 1.00 89.12 88 GLY A N 1
ATOM 615 C CA . GLY A 1 88 ? 10.150 2.672 7.081 1.00 89.12 88 GLY A CA 1
ATOM 616 C C . GLY A 1 88 ? 11.652 2.910 7.291 1.00 89.12 88 GLY A C 1
ATOM 617 O O . GLY A 1 88 ? 12.435 1.953 7.281 1.00 89.12 88 GLY A O 1
ATOM 618 N N . PRO A 1 89 ? 12.059 4.168 7.521 1.00 94.38 89 PRO A N 1
ATOM 619 C CA . PRO A 1 89 ? 11.219 5.318 7.903 1.00 94.38 89 PRO A CA 1
ATOM 620 C C . PRO A 1 89 ? 10.370 5.912 6.762 1.00 94.38 89 PRO A C 1
ATOM 622 O O . PRO A 1 89 ? 10.604 5.621 5.592 1.00 94.38 89 PRO A O 1
ATOM 625 N N . TYR A 1 90 ? 9.377 6.744 7.106 1.00 95.19 90 TYR A N 1
ATOM 626 C CA . TYR A 1 90 ? 8.510 7.440 6.136 1.00 95.19 90 TYR A CA 1
ATOM 627 C C . TYR A 1 90 ? 8.488 8.941 6.443 1.00 95.19 90 TYR A C 1
ATOM 629 O O . TYR A 1 90 ? 7.680 9.414 7.244 1.00 95.19 90 TYR A O 1
ATOM 637 N N . PHE A 1 91 ? 9.394 9.700 5.836 1.00 96.06 91 PHE A N 1
ATOM 638 C CA . PHE A 1 91 ? 9.535 11.126 6.095 1.00 96.06 91 PHE A CA 1
ATOM 639 C C . PHE A 1 91 ? 8.590 11.964 5.234 1.00 96.06 91 PHE A C 1
ATOM 641 O O . PHE A 1 91 ? 8.538 11.834 4.014 1.00 96.06 91 PHE A O 1
ATOM 648 N N . PHE A 1 92 ? 7.910 12.905 5.881 1.00 93.00 92 PHE A N 1
ATOM 649 C CA . PHE A 1 92 ? 7.132 13.963 5.246 1.00 93.00 92 PHE A CA 1
ATOM 650 C C . PHE A 1 92 ? 7.734 15.322 5.582 1.00 93.00 92 PHE A C 1
ATOM 652 O O . PHE A 1 92 ? 8.316 15.504 6.654 1.00 93.00 92 PHE A O 1
ATOM 659 N N . LEU A 1 93 ? 7.594 16.301 4.686 1.00 91.25 93 LEU A N 1
ATOM 660 C CA . LEU A 1 93 ? 8.048 17.666 4.957 1.00 91.25 93 LEU A CA 1
ATOM 661 C C . LEU A 1 93 ? 7.382 18.219 6.234 1.00 91.25 93 LEU A C 1
ATOM 663 O O . LEU A 1 93 ? 6.196 17.968 6.453 1.00 91.25 93 LEU A O 1
ATOM 667 N N . PRO A 1 94 ? 8.120 18.962 7.082 1.00 93.19 94 PRO A N 1
ATOM 668 C CA . PRO A 1 94 ? 9.505 19.431 6.908 1.00 93.19 94 PRO A CA 1
ATOM 669 C C . PRO A 1 94 ? 10.612 18.465 7.403 1.00 93.19 94 PRO A C 1
ATOM 671 O O . PRO A 1 94 ? 11.749 18.884 7.583 1.00 93.19 94 PRO A O 1
ATOM 674 N N . GLY A 1 95 ? 10.325 17.178 7.620 1.00 92.94 95 GLY A N 1
ATOM 675 C CA . GLY A 1 95 ? 11.284 16.182 8.136 1.00 92.94 95 GLY A CA 1
ATOM 676 C C . GLY A 1 95 ? 10.697 15.258 9.206 1.00 92.94 95 GLY A C 1
ATOM 677 O O . GLY A 1 95 ? 11.424 14.725 10.038 1.00 92.94 95 GLY A O 1
ATOM 678 N N . ILE A 1 96 ? 9.376 15.099 9.217 1.00 94.25 96 ILE A N 1
ATOM 679 C CA . ILE A 1 96 ? 8.638 14.313 10.199 1.00 94.25 96 ILE A CA 1
ATOM 680 C C . ILE A 1 96 ? 8.630 12.856 9.747 1.00 94.25 96 ILE A C 1
ATOM 682 O O . ILE A 1 96 ? 8.041 12.545 8.715 1.00 94.25 96 ILE A O 1
ATOM 686 N N . ASP A 1 97 ? 9.230 11.965 10.534 1.00 94.94 97 ASP A N 1
ATOM 687 C CA . ASP A 1 97 ? 9.082 10.523 10.332 1.00 94.94 97 ASP A CA 1
ATOM 688 C C . ASP A 1 97 ? 7.707 10.059 10.832 1.00 94.94 97 ASP A C 1
ATOM 690 O O . ASP A 1 97 ? 7.455 9.951 12.036 1.00 94.94 97 ASP A O 1
ATOM 694 N N . ALA A 1 98 ? 6.801 9.781 9.898 1.00 94.44 98 ALA A N 1
ATOM 695 C CA . ALA A 1 98 ? 5.470 9.277 10.203 1.00 94.44 98 ALA A CA 1
ATOM 696 C C . ALA A 1 98 ? 5.503 7.866 10.809 1.00 94.44 98 ALA A C 1
ATOM 698 O O . ALA A 1 98 ? 4.563 7.495 11.512 1.00 94.44 98 ALA A O 1
ATOM 699 N N . SER A 1 99 ? 6.575 7.089 10.598 1.00 93.44 99 SER A N 1
ATOM 700 C CA . SER A 1 99 ? 6.677 5.728 11.138 1.00 93.44 99 SER A CA 1
ATOM 701 C C . SER A 1 99 ? 6.718 5.696 12.674 1.00 93.44 99 SER A C 1
ATOM 703 O O . SER A 1 99 ? 6.194 4.760 13.276 1.00 93.44 99 SER A O 1
ATOM 705 N N . GLN A 1 100 ? 7.219 6.765 13.308 1.00 94.00 100 GLN A N 1
ATOM 706 C CA . GLN A 1 100 ? 7.253 6.932 14.769 1.00 94.00 100 GLN A CA 1
ATOM 707 C C . GLN A 1 100 ? 5.888 7.272 15.385 1.00 94.00 100 GLN A C 1
ATOM 709 O O . GLN A 1 100 ? 5.743 7.286 16.603 1.00 94.00 100 GLN A O 1
ATOM 714 N N . ARG A 1 101 ? 4.882 7.588 14.56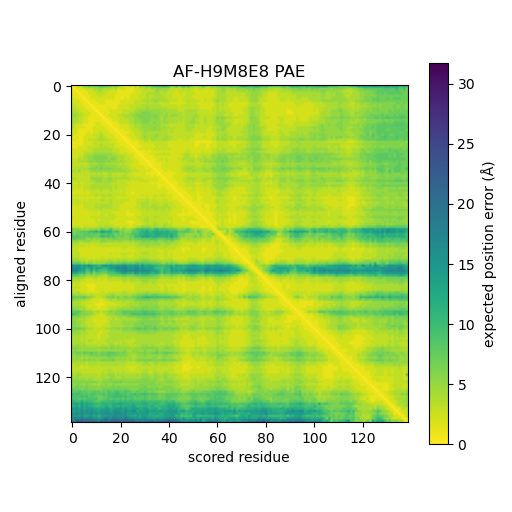0 1.00 93.12 101 ARG A N 1
ATOM 715 C CA . ARG A 1 101 ? 3.536 7.993 15.006 1.00 93.12 101 ARG A CA 1
ATOM 716 C C . ARG A 1 101 ? 2.473 6.934 14.726 1.00 93.12 101 ARG A C 1
ATOM 718 O O . ARG A 1 101 ? 1.283 7.190 14.894 1.00 93.12 101 ARG A O 1
ATOM 725 N N . LEU A 1 102 ? 2.885 5.755 14.267 1.00 93.81 102 LEU A N 1
ATOM 726 C CA . LEU A 1 102 ? 1.967 4.675 13.944 1.00 93.81 102 LEU A CA 1
ATOM 727 C C . LEU A 1 102 ? 1.428 4.029 15.221 1.00 93.81 102 LEU A C 1
ATOM 729 O O . LEU A 1 102 ? 2.180 3.643 16.112 1.00 93.81 102 LEU A O 1
ATOM 733 N N . SER A 1 103 ? 0.110 3.867 15.269 1.00 96.81 103 SER A N 1
ATOM 734 C CA . SER A 1 103 ? -0.561 2.984 16.222 1.00 96.81 103 SER A CA 1
ATOM 735 C C . SER A 1 103 ? -0.865 1.659 15.532 1.00 96.81 103 SER A C 1
ATOM 737 O O . SER A 1 103 ? -1.321 1.646 14.388 1.00 96.81 103 SER A O 1
ATOM 739 N N . TYR A 1 104 ? -0.603 0.545 16.212 1.00 95.62 104 TYR A N 1
ATOM 740 C CA . TYR A 1 104 ? -0.709 -0.790 15.626 1.00 95.62 104 TYR A CA 1
ATOM 741 C C . TYR A 1 104 ? -1.868 -1.585 16.220 1.00 95.62 104 TYR A C 1
ATOM 743 O O . TYR A 1 104 ? -2.173 -1.490 17.404 1.00 95.62 104 TYR A O 1
ATOM 751 N N . THR A 1 105 ? -2.471 -2.423 15.381 1.00 97.06 105 THR A N 1
ATOM 752 C CA . THR A 1 105 ? -3.462 -3.430 15.764 1.00 97.06 105 THR A CA 1
ATOM 753 C C . THR A 1 105 ? -3.171 -4.729 15.005 1.00 97.06 105 THR A C 1
ATOM 755 O O . THR A 1 105 ? -2.653 -4.665 13.881 1.00 97.06 105 THR A O 1
ATOM 758 N N . PRO A 1 106 ? -3.445 -5.914 15.580 1.00 96.31 106 PRO A N 1
ATOM 759 C CA . PRO A 1 106 ? -3.273 -7.172 14.870 1.00 96.31 106 PRO A CA 1
ATOM 760 C C . PRO A 1 106 ? -4.099 -7.228 13.579 1.00 96.31 106 PRO A C 1
ATOM 762 O O . PRO A 1 106 ? -5.295 -6.937 13.564 1.00 96.31 106 PRO A O 1
ATOM 765 N N . LEU A 1 107 ? -3.465 -7.672 12.493 1.00 94.88 107 LEU A N 1
ATOM 766 C CA . LEU A 1 107 ? -4.181 -8.022 11.270 1.00 94.88 107 LEU A CA 1
ATOM 767 C C . LEU A 1 107 ? -4.874 -9.373 11.457 1.00 94.88 107 LEU A C 1
ATOM 769 O O . LEU A 1 107 ? -4.223 -10.393 11.687 1.00 94.88 107 LEU A O 1
ATOM 773 N N . LEU A 1 108 ? -6.195 -9.384 11.316 1.00 94.94 108 LEU A N 1
ATOM 774 C CA . LEU A 1 108 ? -7.010 -10.581 11.459 1.00 94.94 108 LEU A CA 1
ATOM 775 C C . LEU A 1 108 ? -7.049 -11.386 10.156 1.00 94.94 108 LEU A C 1
ATOM 777 O O . LEU A 1 108 ? -7.116 -10.843 9.050 1.00 94.94 108 LEU A O 1
ATOM 781 N N . ASN A 1 109 ? -7.054 -12.712 10.289 1.00 93.25 109 ASN A N 1
ATOM 782 C CA . ASN A 1 109 ? -7.247 -13.623 9.166 1.00 93.25 109 ASN A CA 1
ATOM 783 C C . ASN A 1 109 ? -8.733 -13.959 9.023 1.00 93.25 109 ASN A C 1
ATOM 785 O O . ASN A 1 109 ? -9.338 -14.522 9.932 1.00 93.25 109 ASN A O 1
ATOM 789 N N . ASN A 1 110 ? -9.308 -13.674 7.855 1.00 91.44 110 ASN A N 1
ATOM 790 C CA . ASN A 1 110 ? -10.663 -14.095 7.520 1.00 91.44 110 ASN A CA 1
ATOM 791 C C . ASN A 1 110 ? -10.614 -15.374 6.659 1.00 91.44 110 ASN A C 1
ATOM 793 O O . ASN A 1 110 ? -10.093 -15.316 5.541 1.00 91.44 110 ASN A O 1
ATOM 797 N N . PRO A 1 111 ? -11.170 -16.517 7.112 1.00 91.75 111 PRO A N 1
ATOM 798 C CA . PRO A 1 111 ? -11.150 -17.767 6.348 1.00 91.75 111 PRO A CA 1
ATOM 799 C C . PRO A 1 111 ? -11.791 -17.665 4.957 1.00 91.75 111 PRO A C 1
ATOM 801 O O . PRO A 1 111 ? -11.335 -18.337 4.030 1.00 91.75 111 PRO A O 1
ATOM 804 N N . ARG A 1 112 ? -12.808 -16.803 4.799 1.00 93.81 112 ARG A N 1
ATOM 805 C CA . ARG A 1 112 ? -13.509 -16.555 3.530 1.00 93.81 112 ARG A CA 1
ATOM 806 C C . ARG A 1 112 ? -12.735 -15.609 2.610 1.00 93.81 112 ARG A C 1
ATOM 808 O O . ARG A 1 112 ? -12.768 -15.779 1.397 1.00 93.81 112 ARG A O 1
ATOM 815 N N . TYR A 1 113 ? -12.001 -14.650 3.176 1.00 93.44 113 TYR A N 1
ATOM 816 C CA . TYR A 1 113 ? -11.276 -13.608 2.438 1.00 93.44 113 TYR A CA 1
ATOM 817 C C . TYR A 1 113 ? -9.799 -13.550 2.851 1.00 93.44 113 TYR A C 1
ATOM 819 O O . TYR A 1 113 ? -9.307 -12.540 3.352 1.00 93.44 113 TYR A O 1
ATOM 827 N N . LYS A 1 114 ? -9.073 -14.650 2.620 1.00 92.75 114 LYS A N 1
ATOM 828 C CA . LYS A 1 114 ? -7.715 -14.884 3.153 1.00 92.75 114 LYS A CA 1
ATOM 829 C C . LYS A 1 114 ? -6.676 -13.817 2.781 1.00 92.75 114 LYS A C 1
ATOM 831 O O . LYS A 1 114 ? -5.721 -13.617 3.525 1.00 92.75 114 LYS A O 1
ATOM 836 N N . ASN A 1 115 ? -6.849 -13.151 1.638 1.00 93.88 115 ASN A N 1
ATOM 837 C CA . ASN A 1 115 ? -5.878 -12.186 1.116 1.00 93.88 115 ASN A CA 1
ATOM 838 C C . ASN A 1 115 ? -6.204 -10.720 1.453 1.00 93.88 115 ASN A C 1
ATOM 840 O O . ASN A 1 115 ? -5.430 -9.840 1.087 1.00 93.88 115 ASN A O 1
ATOM 844 N N . GLN A 1 116 ? -7.330 -10.430 2.109 1.00 95.44 116 GLN A N 1
ATOM 845 C CA . GLN A 1 116 ? -7.703 -9.061 2.484 1.00 95.44 116 GLN A CA 1
ATOM 846 C C . GLN A 1 116 ? -7.151 -8.683 3.870 1.00 95.44 116 GLN A C 1
ATOM 848 O O . GLN A 1 116 ? -6.693 -9.542 4.630 1.00 95.44 116 GLN A O 1
ATOM 853 N N . TYR A 1 117 ? -7.177 -7.387 4.183 1.00 95.19 117 TYR A N 1
ATOM 854 C CA . TYR A 1 117 ? -6.754 -6.845 5.474 1.00 95.19 117 TYR A CA 1
ATOM 855 C C . TYR A 1 117 ? -7.980 -6.606 6.350 1.00 95.19 117 TYR A C 1
ATOM 857 O O . TYR A 1 117 ? -8.865 -5.842 5.974 1.00 95.19 117 TYR A O 1
ATOM 865 N N . PHE A 1 118 ? -8.019 -7.254 7.511 1.00 95.56 118 PHE A N 1
ATOM 866 C CA . PHE A 1 118 ? -9.048 -7.050 8.527 1.00 95.56 118 PHE A CA 1
ATOM 867 C C . PHE A 1 118 ? -8.390 -6.621 9.834 1.00 95.56 118 PHE A C 1
ATOM 869 O O . PHE A 1 118 ? -7.282 -7.060 10.142 1.00 95.56 118 PHE A O 1
ATOM 876 N N . ILE A 1 119 ? -9.092 -5.796 10.602 1.00 96.19 119 ILE A N 1
ATOM 877 C CA . ILE A 1 119 ? -8.714 -5.371 11.952 1.00 96.19 119 ILE A CA 1
ATOM 878 C C . ILE A 1 119 ? -9.869 -5.679 12.911 1.00 96.19 119 ILE A C 1
ATOM 880 O O . ILE A 1 119 ? -11.021 -5.751 12.477 1.00 96.19 119 ILE A O 1
ATOM 884 N N . GLY A 1 120 ? -9.556 -5.894 14.188 1.00 94.75 120 GLY A N 1
ATOM 885 C CA . GLY A 1 120 ? -10.553 -6.142 15.233 1.00 94.75 120 GLY A CA 1
ATOM 886 C C . GLY A 1 120 ? -11.114 -4.835 15.772 1.00 94.75 120 GLY A C 1
ATOM 887 O O . GLY A 1 120 ? -10.453 -4.157 16.558 1.00 94.75 120 GLY A O 1
ATOM 888 N N . VAL A 1 121 ? -12.293 -4.444 15.292 1.00 93.94 121 VAL A N 1
ATOM 889 C CA . VAL A 1 121 ? -13.017 -3.277 15.805 1.00 93.94 121 VAL A CA 1
ATOM 890 C C . VAL A 1 121 ? -13.982 -3.759 16.879 1.00 93.94 121 VAL A C 1
ATOM 892 O O . VAL A 1 121 ? -14.891 -4.528 16.577 1.00 93.94 121 VAL A O 1
ATOM 895 N N . THR A 1 122 ? -13.812 -3.260 18.103 1.00 92.25 122 THR A N 1
ATOM 896 C CA . THR A 1 122 ? -14.606 -3.663 19.277 1.00 92.25 122 THR A CA 1
ATOM 897 C C . THR A 1 122 ? -15.719 -2.683 19.633 1.00 92.25 122 THR A C 1
ATOM 899 O O . THR A 1 122 ? -16.705 -3.076 20.251 1.00 92.25 122 THR A O 1
ATOM 902 N N . ALA A 1 123 ? -15.583 -1.412 19.252 1.00 92.69 123 ALA A N 1
ATOM 903 C CA . ALA A 1 123 ? -16.584 -0.378 19.481 1.00 92.69 123 ALA A CA 1
ATOM 904 C C . ALA A 1 123 ? -16.438 0.761 18.465 1.00 92.69 123 ALA A C 1
ATOM 906 O O . ALA A 1 123 ? -15.353 1.013 17.940 1.00 92.69 123 ALA A O 1
ATOM 907 N N . ILE A 1 124 ? -17.537 1.476 18.229 1.00 92.75 124 ILE A N 1
ATOM 908 C CA . ILE A 1 124 ? -17.570 2.736 17.482 1.00 92.75 124 ILE A CA 1
A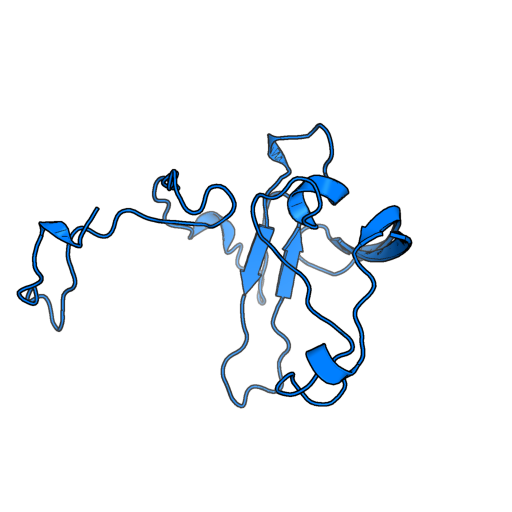TOM 909 C C . ILE A 1 124 ? -18.134 3.794 18.427 1.00 92.75 124 ILE A C 1
ATOM 911 O O . ILE A 1 124 ? -19.188 3.579 19.028 1.00 92.75 124 ILE A O 1
ATOM 915 N N . GLN A 1 125 ? -17.431 4.917 18.571 1.00 95.31 125 GLN A N 1
ATOM 916 C CA . GLN A 1 125 ? -17.810 6.000 19.477 1.00 95.31 125 GLN A CA 1
ATOM 917 C C . GLN A 1 125 ? -17.969 7.321 18.721 1.00 95.31 125 GLN A C 1
ATOM 919 O O . GLN A 1 125 ? -17.177 7.621 17.829 1.00 95.31 125 GLN A O 1
ATOM 924 N N . ILE A 1 126 ? -18.969 8.114 19.112 1.00 96.50 126 ILE A N 1
ATOM 925 C CA . ILE A 1 126 ? -19.174 9.502 18.673 1.00 96.50 126 ILE A CA 1
ATOM 926 C C . ILE A 1 126 ? -19.208 10.367 19.928 1.00 96.50 126 ILE A C 1
ATOM 928 O O . ILE A 1 126 ? -19.966 10.073 20.851 1.00 96.50 126 ILE A O 1
ATOM 932 N N . ASP A 1 127 ? -18.358 11.392 19.988 1.00 95.94 127 ASP A N 1
ATOM 933 C CA . ASP A 1 127 ? -18.219 12.284 21.149 1.00 95.94 127 ASP A CA 1
ATOM 934 C C . ASP A 1 127 ? -18.066 11.524 22.482 1.00 95.94 127 ASP A C 1
ATOM 936 O O . ASP A 1 127 ? -18.694 11.837 23.494 1.00 95.94 127 ASP A O 1
ATOM 940 N N . GLY A 1 128 ? -17.261 10.454 22.461 1.00 94.38 128 GLY A N 1
ATOM 941 C CA . GLY A 1 128 ? -16.998 9.590 23.618 1.00 94.38 128 GLY A CA 1
ATOM 942 C C . GLY A 1 128 ? -18.140 8.639 23.997 1.00 94.38 128 GLY A C 1
ATOM 943 O O . GLY A 1 128 ? -18.015 7.893 24.966 1.00 94.38 128 GLY A O 1
ATOM 944 N N . LYS A 1 129 ? -19.249 8.624 23.249 1.00 95.56 129 LYS A N 1
ATOM 945 C CA . LYS A 1 129 ? -20.396 7.739 23.493 1.00 95.56 129 LYS A CA 1
ATOM 946 C C . LYS A 1 129 ? -20.399 6.583 22.503 1.00 95.56 129 LYS A C 1
ATOM 948 O O . LYS A 1 129 ? -20.418 6.793 21.291 1.00 95.56 129 LYS A O 1
ATOM 953 N N . SER A 1 130 ? -20.409 5.357 23.020 1.00 93.69 130 SER A N 1
ATOM 954 C CA . SER A 1 13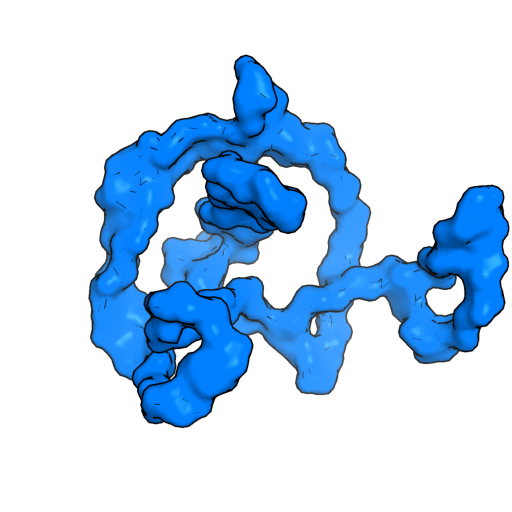0 ? -20.505 4.150 22.195 1.00 93.69 130 SER A CA 1
ATOM 955 C C . SER A 1 130 ? -21.864 4.054 21.508 1.00 93.69 130 SER A C 1
ATOM 957 O O . SER A 1 130 ? -22.905 4.164 22.155 1.00 93.69 130 SER A O 1
ATOM 959 N N . ILE A 1 131 ? -21.851 3.797 20.201 1.00 94.12 131 ILE A N 1
ATOM 960 C CA . ILE A 1 131 ? -23.057 3.455 19.447 1.00 94.12 131 ILE A CA 1
ATOM 961 C C . ILE A 1 131 ? -23.391 1.989 19.723 1.00 94.12 131 ILE A C 1
ATOM 963 O O . ILE A 1 131 ? -22.506 1.131 19.705 1.00 94.12 131 ILE A O 1
ATOM 96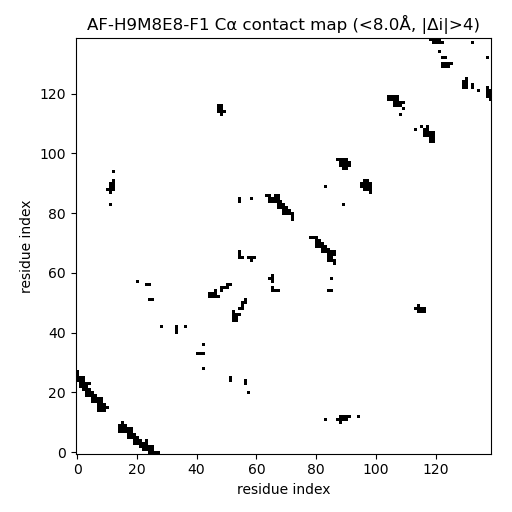7 N N . ALA A 1 132 ? -24.672 1.692 19.943 1.00 91.69 132 ALA A N 1
ATOM 968 C CA . ALA A 1 132 ? -25.146 0.319 20.030 1.00 91.69 132 ALA A CA 1
ATOM 969 C C . ALA A 1 132 ? -24.978 -0.375 18.668 1.00 91.69 132 ALA A C 1
ATOM 971 O O . ALA A 1 132 ? -25.711 -0.108 17.717 1.00 91.69 132 ALA A O 1
ATOM 972 N N . VAL A 1 133 ? -23.991 -1.263 18.584 1.00 89.75 133 VAL A N 1
ATOM 973 C CA . VAL A 1 133 ? -23.756 -2.149 17.444 1.00 89.75 133 VAL A CA 1
ATOM 974 C C . VAL A 1 133 ? -23.879 -3.579 17.950 1.00 89.75 133 VAL A C 1
ATOM 976 O O . VAL A 1 133 ? -23.412 -3.892 19.043 1.00 89.75 133 VAL A O 1
ATOM 979 N N . ASP A 1 134 ? -24.508 -4.443 17.158 1.00 88.56 134 ASP A N 1
ATOM 980 C CA . ASP A 1 134 ? -24.547 -5.877 17.434 1.00 88.56 134 ASP A CA 1
ATOM 981 C C . ASP A 1 134 ? -23.116 -6.422 17.562 1.00 88.56 134 ASP A C 1
ATOM 983 O O . ASP A 1 134 ? -22.349 -6.434 16.593 1.00 88.56 134 ASP A O 1
ATOM 987 N N . SER A 1 135 ? -22.756 -6.867 18.767 1.00 79.88 135 SER A N 1
ATOM 988 C CA . SER A 1 135 ? -21.412 -7.345 19.087 1.00 79.88 135 SER A CA 1
ATOM 989 C C . SER A 1 135 ? -21.025 -8.583 18.278 1.00 79.88 135 SER A C 1
ATOM 991 O O . SER A 1 135 ? -19.840 -8.785 18.028 1.00 79.88 135 SER A O 1
ATOM 993 N N . ALA A 1 136 ? -21.991 -9.356 17.766 1.00 82.50 136 ALA A N 1
ATOM 994 C CA . ALA A 1 136 ? -21.720 -10.479 16.868 1.00 82.50 136 ALA A CA 1
ATOM 995 C C . ALA A 1 136 ? -21.148 -10.040 15.505 1.00 82.50 136 ALA A C 1
ATOM 997 O O . ALA A 1 136 ? -20.550 -10.849 14.788 1.00 82.50 136 ALA A O 1
ATOM 998 N N . ARG A 1 137 ? -21.317 -8.762 15.133 1.00 78.44 137 ARG A N 1
ATOM 999 C CA . ARG A 1 137 ? -20.759 -8.163 13.908 1.00 78.44 137 ARG A CA 1
ATOM 1000 C C . ARG A 1 137 ? -19.387 -7.527 14.115 1.00 78.44 137 ARG A C 1
ATOM 1002 O O . ARG A 1 137 ? -18.738 -7.167 13.133 1.00 78.44 137 ARG A O 1
ATOM 1009 N N . LEU A 1 138 ? -18.960 -7.398 15.365 1.00 79.69 138 LEU A N 1
ATOM 1010 C CA . LEU A 1 138 ? -17.659 -6.876 15.756 1.00 79.69 138 LEU A CA 1
ATOM 1011 C C . LEU A 1 138 ? -16.671 -8.032 15.976 1.00 79.69 138 LEU A C 1
ATOM 1013 O O . LEU A 1 138 ? -17.057 -9.204 16.048 1.00 79.69 138 LEU A O 1
ATOM 1017 N N . LYS A 1 139 ? -15.375 -7.719 15.973 1.00 69.31 139 LYS A N 1
ATOM 1018 C CA . LYS A 1 139 ? -14.289 -8.703 16.079 1.00 69.31 139 LYS A CA 1
ATOM 1019 C C . LYS A 1 139 ? -13.225 -8.237 17.047 1.00 69.31 139 LYS A C 1
ATOM 1021 O O . LYS A 1 139 ? -12.901 -7.032 17.005 1.00 69.31 139 LYS A O 1
#